Protein AF-A0A7J2V9U7-F1 (afdb_monomer)

Secondary structure (DSSP, 8-state):
-----------PPPHHHHHHHHHHTT---B--SEEEEEETTEEEEEEETTEEEEE-HHHHHHHHH-BSSS-HHHHHHHHHHHHT--HHHH--

pLDDT: mean 88.69, std 16.62, range [40.53, 98.56]

Solvent-accessible surface area (backbone atoms only — not comparable to full-atom values): 5576 Å² total; per-residue (Å²): 140,80,85,80,79,75,80,77,75,79,83,70,71,47,71,66,47,51,52,55,45,69,74,43,32,82,42,46,48,62,57,79,57,45,83,75,51,74,56,97,75,32,36,33,33,31,74,47,99,89,40,72,46,84,27,51,61,68,56,41,53,57,44,73,62,23,72,47,78,50,27,47,50,54,52,41,48,52,51,18,63,76,68,72,42,62,54,68,72,64,67,95

Sequence (92 aa):
MSSSEGHEHKYELSKETQEKYNAIKNLKPVHRGDFIGVEQDKFYVSLSEEEVYELSPLAYYVWAMCDGEHTVEDMANDISQNANIEFNKVVL

Mean predicted aligned error: 6.98 Å

Structure (mmCIF, N/CA/C/O backbone):
data_AF-A0A7J2V9U7-F1
#
_entry.id   AF-A0A7J2V9U7-F1
#
loop_
_atom_site.group_PDB
_atom_site.id
_atom_site.type_symbol
_atom_site.label_atom_id
_atom_site.label_alt_id
_atom_site.label_comp_id
_atom_site.label_asym_id
_atom_site.label_entity_id
_atom_site.label_seq_id
_atom_site.pdbx_PDB_ins_code
_atom_site.Cartn_x
_atom_site.Cartn_y
_atom_site.Cartn_z
_atom_site.occupancy
_atom_site.B_iso_or_equiv
_atom_site.auth_seq_id
_atom_site.auth_comp_id
_atom_site.auth_asym_id
_atom_site.auth_atom_id
_atom_site.pdbx_PDB_model_num
ATOM 1 N N . MET A 1 1 ? -7.927 9.114 -44.255 1.00 43.06 1 MET A N 1
ATOM 2 C CA . MET A 1 1 ? -6.994 8.304 -43.448 1.00 43.06 1 MET A CA 1
ATOM 3 C C . MET A 1 1 ? -6.117 9.285 -42.698 1.00 43.06 1 MET A C 1
ATOM 5 O O . MET A 1 1 ? -5.272 9.903 -43.324 1.00 43.06 1 MET A O 1
ATOM 9 N N . SER A 1 2 ? -6.409 9.536 -41.425 1.00 41.44 2 SER A N 1
ATOM 10 C CA . SER A 1 2 ? -5.552 10.357 -40.569 1.00 41.44 2 SER A CA 1
ATOM 11 C C . SER A 1 2 ? -5.176 9.469 -39.401 1.00 41.44 2 SER A C 1
ATOM 13 O O . SER A 1 2 ? -6.029 9.137 -38.581 1.00 41.44 2 SER A O 1
ATOM 15 N N . SER A 1 3 ? -3.942 8.982 -39.429 1.00 43.19 3 SER A N 1
ATOM 16 C CA . SER A 1 3 ? -3.364 8.159 -38.380 1.00 43.19 3 SER A CA 1
ATOM 17 C C . SER A 1 3 ? -3.317 8.989 -37.101 1.00 43.19 3 S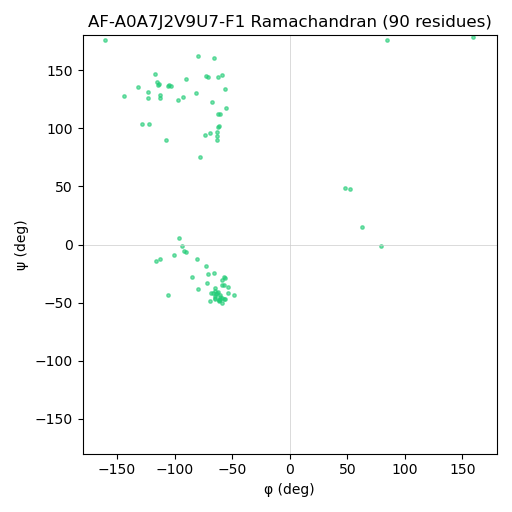ER A C 1
ATOM 19 O O . SER A 1 3 ? -2.609 9.990 -37.039 1.00 43.19 3 SER A O 1
ATOM 21 N N . SER A 1 4 ? -4.108 8.609 -36.100 1.00 44.28 4 SER A N 1
ATOM 22 C CA . SER A 1 4 ? -3.890 9.049 -34.729 1.00 44.28 4 SER A CA 1
ATOM 23 C C . SER A 1 4 ? -2.671 8.292 -34.218 1.00 44.28 4 SER A C 1
ATOM 25 O O . SER A 1 4 ? -2.783 7.139 -33.798 1.00 44.28 4 SER A O 1
ATOM 27 N N . GLU A 1 5 ? -1.496 8.902 -34.333 1.00 42.69 5 GLU A N 1
ATOM 28 C CA . GLU A 1 5 ? -0.307 8.433 -33.631 1.00 42.69 5 GLU A CA 1
ATOM 29 C C . GLU A 1 5 ? -0.605 8.540 -32.134 1.00 42.69 5 GLU A C 1
ATOM 31 O O . GLU A 1 5 ? -0.647 9.624 -31.553 1.00 42.69 5 GLU A O 1
ATOM 36 N N . GLY A 1 6 ? -0.932 7.398 -31.528 1.00 41.44 6 GLY A N 1
ATOM 37 C CA . GLY A 1 6 ? -0.998 7.274 -30.085 1.00 41.44 6 GLY A CA 1
ATOM 38 C C . GLY A 1 6 ? 0.388 7.591 -29.550 1.00 41.44 6 GLY A C 1
ATOM 39 O O . GLY A 1 6 ? 1.336 6.858 -29.816 1.00 41.44 6 GLY A O 1
ATOM 40 N N . HIS A 1 7 ? 0.515 8.710 -28.844 1.00 40.53 7 HIS A N 1
ATOM 41 C CA . HIS A 1 7 ? 1.720 9.026 -28.101 1.00 40.53 7 HIS A CA 1
ATOM 42 C C . HIS A 1 7 ? 1.891 7.965 -27.008 1.00 40.53 7 HIS A C 1
ATOM 44 O O . HIS A 1 7 ? 1.330 8.082 -25.920 1.00 40.53 7 HIS A O 1
ATOM 50 N N . GLU A 1 8 ? 2.653 6.911 -27.302 1.00 44.56 8 GLU A N 1
ATOM 51 C CA . GLU A 1 8 ? 3.242 6.049 -26.285 1.00 44.56 8 GLU A CA 1
ATOM 52 C C . GLU A 1 8 ? 4.201 6.915 -25.464 1.00 44.56 8 GLU A C 1
ATOM 54 O O . GLU A 1 8 ? 5.380 7.071 -25.786 1.00 44.56 8 GLU A O 1
ATOM 59 N N . HIS A 1 9 ? 3.689 7.531 -24.400 1.00 51.06 9 HIS A N 1
ATOM 60 C CA . HIS A 1 9 ? 4.548 8.052 -23.354 1.00 51.06 9 HIS A CA 1
ATOM 61 C C . HIS A 1 9 ? 5.293 6.854 -22.761 1.00 51.06 9 HIS A C 1
ATOM 6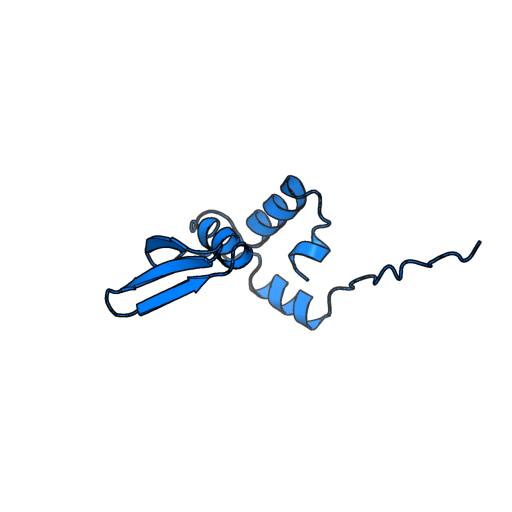3 O O . HIS A 1 9 ? 4.740 6.077 -21.984 1.00 51.06 9 HIS A O 1
ATOM 69 N N . LYS A 1 10 ? 6.558 6.680 -23.154 1.00 54.00 10 LYS A N 1
ATOM 70 C CA . LYS A 1 10 ? 7.501 5.862 -22.396 1.00 54.00 10 LYS A CA 1
ATOM 71 C C . LYS A 1 10 ? 7.668 6.542 -21.044 1.00 54.00 10 LYS A C 1
ATOM 73 O O . LYS A 1 10 ? 8.395 7.523 -20.923 1.00 54.00 10 LYS A O 1
ATOM 78 N N . TYR A 1 11 ? 6.922 6.069 -20.055 1.00 58.16 11 TYR A N 1
ATOM 79 C CA . TYR A 1 11 ? 7.125 6.460 -18.672 1.00 58.16 11 TYR A CA 1
ATOM 80 C C . TYR A 1 11 ? 8.459 5.849 -18.237 1.00 58.16 11 TYR A C 1
ATOM 82 O O . TYR A 1 11 ? 8.553 4.661 -17.941 1.00 58.16 11 TYR A O 1
ATOM 90 N N . GLU A 1 12 ? 9.523 6.639 -18.309 1.00 68.81 12 GLU A N 1
ATOM 91 C CA . GLU A 1 12 ? 10.797 6.280 -17.701 1.00 68.81 12 GLU A CA 1
ATOM 92 C C . GLU A 1 12 ? 10.726 6.625 -16.214 1.00 68.81 12 GLU A C 1
ATOM 94 O O . GLU A 1 12 ? 10.322 7.731 -15.844 1.00 68.81 12 GLU A O 1
ATOM 99 N N . LEU A 1 13 ? 11.105 5.672 -15.358 1.00 71.94 13 LEU A N 1
ATOM 100 C CA . LEU A 1 13 ? 11.243 5.908 -13.924 1.00 71.94 13 LEU A CA 1
ATOM 101 C C . LEU A 1 13 ? 12.205 7.068 -13.713 1.00 71.94 13 LEU A C 1
ATOM 103 O O . LEU A 1 13 ? 13.384 6.988 -14.071 1.00 71.94 13 LEU A O 1
ATOM 107 N N . SER A 1 14 ? 11.705 8.152 -13.119 1.00 86.12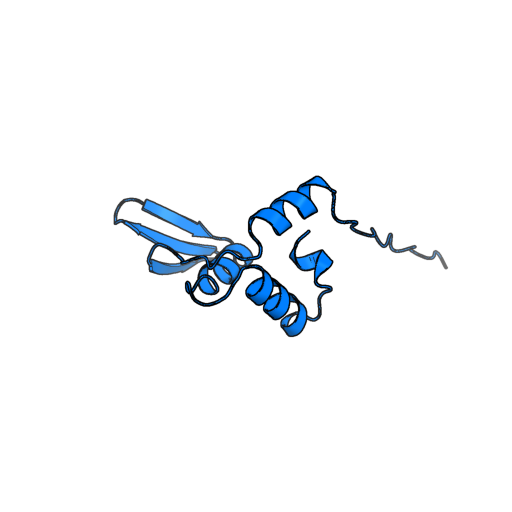 14 SER A N 1
ATOM 108 C CA . SER A 1 14 ? 12.590 9.229 -12.708 1.00 86.12 14 SER A CA 1
ATOM 109 C C . SER A 1 14 ? 13.619 8.662 -11.727 1.00 86.12 14 SER A C 1
ATOM 111 O O . SER A 1 14 ? 13.315 7.767 -10.930 1.00 86.12 14 SER A O 1
ATOM 113 N N . LYS A 1 15 ? 14.847 9.187 -11.760 1.00 88.50 15 LYS A N 1
ATOM 114 C CA . LYS A 1 15 ? 15.887 8.787 -10.804 1.00 88.50 15 LYS A CA 1
ATOM 115 C C . LYS A 1 15 ? 15.396 8.930 -9.355 1.00 88.50 15 LYS A C 1
ATOM 117 O O . LYS A 1 15 ? 15.684 8.071 -8.532 1.00 88.50 15 LYS A O 1
ATOM 122 N N . GLU A 1 16 ? 14.598 9.961 -9.080 1.00 90.12 16 GLU A N 1
ATOM 123 C CA . GLU A 1 16 ? 13.975 10.194 -7.776 1.00 90.12 16 GLU A CA 1
ATOM 124 C C . GLU A 1 16 ? 12.972 9.089 -7.400 1.00 90.12 16 GLU A C 1
ATOM 126 O O . GLU A 1 16 ? 13.028 8.565 -6.288 1.00 90.12 16 GLU A O 1
ATOM 131 N N . THR A 1 17 ? 12.078 8.697 -8.313 1.00 89.75 17 THR A N 1
ATOM 132 C CA . THR A 1 17 ? 11.125 7.595 -8.088 1.00 89.75 17 THR A CA 1
ATOM 133 C C . THR A 1 17 ? 11.870 6.290 -7.824 1.00 89.75 17 THR A C 1
ATOM 135 O O . THR A 1 17 ? 11.567 5.581 -6.865 1.00 89.75 17 THR A O 1
ATOM 138 N N . GLN A 1 18 ? 12.902 6.003 -8.620 1.00 90.94 18 GLN A N 1
ATOM 139 C CA . GLN A 1 18 ? 13.725 4.808 -8.459 1.00 90.94 18 GLN A CA 1
ATOM 140 C C . GLN A 1 18 ? 14.448 4.783 -7.104 1.00 90.94 18 GLN A C 1
ATOM 142 O O . GLN A 1 18 ? 14.529 3.732 -6.468 1.00 90.94 18 GLN A O 1
ATOM 147 N N . GLU A 1 19 ? 14.969 5.925 -6.648 1.00 94.12 19 GLU A N 1
ATOM 148 C CA . GLU A 1 19 ? 15.597 6.066 -5.332 1.00 94.12 19 GLU A CA 1
ATOM 149 C C . GLU A 1 19 ? 14.586 5.859 -4.196 1.00 94.12 19 GLU A C 1
ATOM 151 O O . GLU A 1 19 ? 14.874 5.104 -3.265 1.00 94.12 19 GLU A O 1
ATOM 156 N N . LYS A 1 20 ? 13.383 6.443 -4.297 1.00 93.19 20 LYS A N 1
ATOM 157 C CA . LYS A 1 20 ? 12.298 6.240 -3.321 1.00 93.19 20 LYS A CA 1
ATOM 158 C C . LYS A 1 20 ? 11.868 4.779 -3.247 1.00 93.19 20 LYS A C 1
ATOM 160 O O . LYS A 1 20 ? 11.796 4.232 -2.150 1.00 93.19 20 LYS A O 1
ATOM 165 N N . TYR A 1 21 ? 11.641 4.137 -4.393 1.00 94.81 21 TYR A N 1
ATOM 166 C CA . TYR A 1 21 ? 11.304 2.717 -4.453 1.00 94.81 21 TYR A CA 1
ATOM 167 C C . TYR A 1 21 ? 12.412 1.862 -3.826 1.00 94.81 21 TYR A C 1
ATOM 169 O O . TYR A 1 21 ? 12.147 1.074 -2.921 1.00 94.81 21 TYR A O 1
ATOM 177 N N . ASN A 1 22 ? 13.673 2.069 -4.221 1.00 96.00 22 ASN A N 1
ATOM 178 C CA . ASN A 1 22 ? 14.806 1.320 -3.672 1.00 96.00 22 ASN A CA 1
ATOM 179 C C . ASN A 1 22 ? 14.954 1.479 -2.152 1.00 96.00 22 ASN A C 1
ATOM 181 O O . ASN A 1 22 ? 15.406 0.544 -1.491 1.00 96.00 22 ASN A O 1
ATOM 185 N N . ALA A 1 23 ? 14.562 2.628 -1.595 1.00 97.38 23 ALA A N 1
ATOM 186 C CA . ALA A 1 23 ? 14.581 2.866 -0.156 1.00 97.38 23 ALA A CA 1
ATOM 187 C C . ALA A 1 23 ? 13.515 2.065 0.615 1.00 97.38 23 ALA A C 1
ATOM 189 O O . ALA A 1 23 ? 13.714 1.796 1.799 1.00 97.38 23 ALA A O 1
ATOM 190 N N . ILE A 1 24 ? 12.407 1.673 -0.029 1.00 96.88 24 ILE A N 1
ATOM 191 C CA . ILE A 1 24 ? 11.268 1.018 0.639 1.00 96.88 24 ILE A CA 1
ATOM 192 C C . ILE A 1 24 ? 11.002 -0.417 0.185 1.00 96.88 24 ILE A C 1
ATOM 194 O O . ILE A 1 24 ? 10.261 -1.126 0.855 1.00 96.88 24 ILE A O 1
ATOM 198 N N . LYS A 1 25 ? 11.587 -0.867 -0.929 1.00 97.62 25 LYS A N 1
ATOM 199 C CA . LYS A 1 25 ? 11.197 -2.117 -1.600 1.00 97.62 25 LYS A CA 1
ATOM 200 C C . LYS A 1 25 ? 11.270 -3.379 -0.733 1.00 97.62 25 LYS A C 1
ATOM 202 O O . LYS A 1 25 ? 10.498 -4.304 -0.936 1.00 97.62 25 LYS A O 1
ATOM 207 N N . ASN A 1 26 ? 12.161 -3.389 0.260 1.00 98.44 26 ASN A N 1
ATOM 208 C CA . ASN A 1 26 ? 12.349 -4.508 1.188 1.00 98.44 26 ASN A CA 1
ATOM 209 C C . ASN A 1 26 ? 11.521 -4.376 2.482 1.00 98.44 26 ASN A C 1
ATOM 211 O O . ASN A 1 26 ? 11.624 -5.229 3.363 1.00 98.44 26 ASN A O 1
ATOM 215 N N . LEU A 1 27 ? 10.763 -3.287 2.652 1.00 98.38 27 LEU A N 1
ATOM 216 C CA . LEU A 1 27 ? 9.896 -3.099 3.813 1.00 98.38 27 LEU A CA 1
ATOM 217 C C . LEU A 1 27 ? 8.684 -4.016 3.708 1.00 98.38 27 LEU A C 1
ATOM 219 O O . LEU A 1 27 ? 8.158 -4.210 2.617 1.00 98.38 27 LEU A O 1
ATOM 223 N N . LYS A 1 28 ? 8.231 -4.517 4.858 1.00 98.44 28 LYS A N 1
ATOM 224 C CA . LYS A 1 28 ? 7.004 -5.304 5.006 1.00 98.44 28 LYS A CA 1
ATOM 225 C C . LYS A 1 28 ? 5.948 -4.449 5.707 1.00 98.44 28 LYS A C 1
ATOM 227 O O . LYS A 1 28 ? 5.972 -4.360 6.939 1.00 98.44 28 LYS A O 1
ATOM 232 N N . PRO A 1 29 ? 5.123 -3.700 4.960 1.00 97.88 29 PRO A N 1
ATOM 233 C CA . PRO A 1 29 ? 4.172 -2.782 5.563 1.00 97.88 29 PRO A CA 1
ATOM 234 C C . PRO A 1 29 ? 3.040 -3.553 6.242 1.00 97.88 29 PRO A C 1
ATOM 236 O O . PRO A 1 29 ? 2.586 -4.571 5.735 1.00 97.88 29 PRO A O 1
ATOM 239 N N . VAL A 1 30 ? 2.568 -3.029 7.373 1.00 98.00 30 VAL A N 1
ATOM 240 C CA . VAL A 1 30 ? 1.384 -3.526 8.085 1.00 98.00 30 VAL A CA 1
ATOM 241 C C . VAL A 1 30 ? 0.310 -2.454 7.994 1.00 98.00 30 VAL A C 1
ATOM 243 O O . VAL A 1 30 ? 0.559 -1.297 8.358 1.00 98.00 30 VAL A O 1
ATOM 246 N N . HIS A 1 31 ? -0.871 -2.824 7.516 1.00 96.44 31 HIS A N 1
ATOM 247 C CA . HIS A 1 31 ? -2.016 -1.938 7.476 1.00 96.44 31 HIS A CA 1
ATOM 248 C C . HIS A 1 31 ? -2.412 -1.535 8.895 1.00 96.44 31 HIS A C 1
ATOM 250 O O . HIS A 1 31 ? -2.307 -2.301 9.853 1.00 96.44 31 HIS A O 1
ATOM 256 N N . ARG A 1 32 ? -2.857 -0.292 9.043 1.00 96.12 32 ARG A N 1
ATOM 257 C CA . ARG A 1 32 ? -3.382 0.214 10.310 1.00 96.12 32 ARG A CA 1
ATOM 258 C C . ARG A 1 32 ? -4.838 0.590 10.148 1.00 96.12 32 ARG A C 1
ATOM 260 O O . ARG A 1 32 ? -5.225 1.092 9.092 1.00 96.12 32 ARG A O 1
ATOM 267 N N . GLY A 1 33 ? -5.579 0.388 11.230 1.00 96.38 33 GLY A N 1
ATOM 268 C CA . GLY A 1 33 ? -7.010 0.619 11.294 1.00 96.38 33 GLY A CA 1
ATOM 269 C C . GLY A 1 33 ? -7.831 -0.558 10.800 1.00 96.38 33 GLY A C 1
ATOM 270 O O . GLY A 1 33 ? -7.294 -1.553 10.311 1.00 96.38 33 GLY A O 1
ATOM 271 N N . ASP A 1 34 ? -9.140 -0.396 10.922 1.00 97.44 34 ASP A N 1
ATOM 272 C CA . ASP A 1 34 ? -10.142 -1.388 10.569 1.00 97.44 34 ASP A CA 1
ATOM 273 C C . ASP A 1 34 ? -10.978 -0.896 9.391 1.00 97.44 34 ASP A C 1
ATOM 275 O O . ASP A 1 34 ? -11.373 0.270 9.330 1.00 97.44 34 ASP A O 1
ATOM 279 N N . PHE A 1 35 ? -11.271 -1.788 8.446 1.00 97.38 35 PHE A N 1
ATOM 280 C CA . PHE A 1 35 ? -12.227 -1.502 7.382 1.00 97.38 35 PHE A CA 1
ATOM 281 C C . PHE A 1 35 ? -13.634 -1.384 7.976 1.00 97.38 35 PHE A C 1
ATOM 283 O O . PHE A 1 35 ? -14.132 -2.332 8.583 1.00 97.38 35 PHE A O 1
ATOM 290 N N . ILE A 1 36 ? -14.282 -0.237 7.770 1.00 97.44 36 ILE A N 1
ATOM 291 C CA . ILE A 1 36 ? -15.604 0.046 8.349 1.00 97.44 36 ILE A CA 1
ATOM 292 C C . ILE A 1 36 ? -16.725 0.146 7.309 1.00 97.44 36 ILE A C 1
ATOM 294 O O . ILE A 1 36 ? -17.896 0.127 7.683 1.00 97.44 36 ILE A O 1
ATOM 298 N N . GLY A 1 37 ? -16.407 0.222 6.012 1.00 97.50 37 GLY A N 1
ATOM 299 C CA . GLY A 1 37 ? -17.429 0.199 4.966 1.00 97.50 37 GLY A CA 1
ATOM 300 C C . GLY A 1 37 ? -17.005 0.778 3.621 1.00 97.50 37 GLY A C 1
ATOM 301 O O . GLY A 1 37 ? -15.889 1.269 3.444 1.00 97.50 37 GLY A O 1
ATOM 302 N N . VAL A 1 38 ? -17.938 0.715 2.670 1.00 97.25 38 VAL A N 1
ATOM 303 C CA . VAL A 1 38 ? -17.798 1.237 1.307 1.00 97.25 38 VAL A CA 1
ATOM 304 C C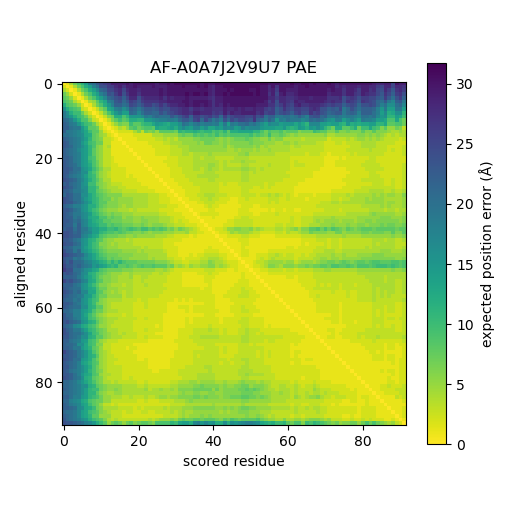 . VAL A 1 38 ? -19.029 2.066 0.935 1.00 97.25 38 VAL A C 1
ATOM 306 O O . VAL A 1 38 ? -20.159 1.644 1.178 1.00 97.25 38 VAL A O 1
ATOM 309 N N . GLU A 1 39 ? -18.817 3.230 0.324 1.00 96.88 39 GLU A N 1
ATOM 310 C CA . GLU A 1 39 ? -19.881 4.084 -0.216 1.00 96.88 39 GLU A CA 1
ATOM 311 C C . GLU A 1 39 ? -19.401 4.747 -1.511 1.00 96.88 39 GLU A C 1
ATOM 313 O O . GLU A 1 39 ? -18.340 5.358 -1.530 1.00 96.88 39 GLU A O 1
ATOM 318 N N . GLN A 1 40 ? -20.168 4.635 -2.603 1.00 92.88 40 GLN A N 1
ATOM 319 C CA . GLN A 1 40 ? -19.857 5.282 -3.894 1.00 92.88 40 GLN A CA 1
ATOM 320 C C . GLN A 1 40 ? -18.393 5.083 -4.351 1.00 92.88 40 GLN A C 1
ATOM 322 O O . GLN A 1 40 ? -17.704 6.042 -4.694 1.00 92.88 40 GLN A O 1
ATOM 327 N N . ASP A 1 41 ? -17.914 3.835 -4.314 1.00 92.94 41 ASP A N 1
ATOM 328 C CA . ASP A 1 41 ? -16.539 3.427 -4.659 1.00 92.94 41 ASP A CA 1
ATOM 329 C C . ASP A 1 41 ? -15.427 4.016 -3.771 1.00 92.94 41 ASP A C 1
ATOM 331 O O . ASP A 1 41 ? -14.242 3.932 -4.098 1.00 92.94 41 ASP A O 1
ATOM 335 N N . LYS A 1 42 ? -15.787 4.576 -2.616 1.00 96.56 42 LYS A N 1
ATOM 336 C CA . LYS A 1 42 ? -14.853 5.017 -1.579 1.00 96.56 42 LYS A CA 1
ATOM 337 C C . LYS A 1 42 ? -14.843 4.017 -0.437 1.00 96.56 42 LYS A C 1
ATOM 339 O O . LYS A 1 42 ? -15.895 3.558 0.005 1.00 96.56 42 LYS A O 1
ATOM 344 N N . PHE A 1 43 ? -13.650 3.697 0.042 1.00 98.19 43 PHE A N 1
ATOM 345 C CA . PHE A 1 43 ? -13.433 2.752 1.131 1.00 98.19 43 PHE A CA 1
ATOM 346 C C . PHE A 1 43 ? -13.080 3.515 2.400 1.00 98.19 43 PHE A C 1
ATOM 348 O O . PHE A 1 43 ? -12.272 4.438 2.357 1.00 98.19 43 PHE A O 1
ATOM 355 N N . TYR A 1 44 ? -13.654 3.115 3.528 1.00 98.06 44 TYR A N 1
ATOM 356 C CA . TYR A 1 44 ? -13.443 3.790 4.803 1.00 98.06 44 TYR A CA 1
ATOM 357 C C . TYR A 1 44 ? -12.671 2.894 5.766 1.00 98.06 44 TYR A C 1
ATOM 359 O O . TYR A 1 44 ? -13.049 1.742 6.000 1.00 98.06 44 TYR A O 1
ATOM 367 N N . VAL A 1 45 ? -11.593 3.442 6.328 1.00 98.00 45 VAL A N 1
ATOM 368 C CA . VAL A 1 45 ? -10.740 2.785 7.326 1.00 98.00 45 VAL A CA 1
ATOM 369 C C . VAL A 1 45 ? -10.674 3.654 8.578 1.00 98.00 45 VAL A C 1
ATOM 371 O O . VAL A 1 45 ? -10.330 4.831 8.498 1.00 98.00 45 VAL A O 1
ATOM 374 N N . SER A 1 46 ? -10.994 3.084 9.737 1.00 97.88 46 SER A N 1
ATOM 375 C CA . SER A 1 46 ? -10.932 3.764 11.035 1.00 97.88 46 SER A CA 1
ATOM 376 C C . SER A 1 46 ? -9.626 3.427 11.751 1.00 97.88 46 SER A C 1
ATOM 378 O O . SER A 1 46 ? -9.334 2.255 11.962 1.00 97.88 46 SER A O 1
ATOM 380 N N . LEU A 1 47 ? -8.838 4.437 12.137 1.00 96.38 47 LEU A N 1
ATOM 381 C CA . LEU A 1 47 ? -7.721 4.261 13.080 1.00 96.38 47 LEU A CA 1
ATOM 382 C C . LEU A 1 47 ? -8.195 4.330 14.537 1.00 96.38 47 LEU A C 1
ATOM 384 O O . LEU A 1 47 ? -7.563 3.753 15.423 1.00 96.38 47 LEU A O 1
ATOM 388 N N . SER A 1 48 ? -9.281 5.063 14.781 1.00 96.06 48 SER A N 1
ATOM 389 C CA . SER A 1 48 ? -9.956 5.189 16.072 1.00 96.06 48 SER A CA 1
ATOM 390 C C . SER A 1 48 ? -11.391 5.691 15.872 1.00 96.06 48 SER A C 1
ATOM 392 O O . SER A 1 48 ? -11.780 6.041 14.754 1.00 96.06 48 SER A O 1
ATOM 394 N N . GLU A 1 49 ? -12.174 5.781 16.951 1.00 91.75 49 GLU A N 1
ATOM 395 C CA . GLU A 1 49 ? -13.550 6.308 16.913 1.00 91.75 49 GLU A CA 1
ATOM 396 C C . GLU A 1 49 ? -13.643 7.732 16.336 1.00 91.75 49 GLU A C 1
ATOM 398 O O . GLU A 1 49 ? -14.657 8.090 15.739 1.00 91.75 49 GLU A O 1
ATOM 403 N N . GLU A 1 50 ? -12.586 8.535 16.479 1.00 94.75 50 GLU A N 1
ATOM 404 C CA . GLU A 1 50 ? -12.548 9.932 16.028 1.00 94.75 50 GLU A CA 1
ATOM 405 C C . GLU A 1 50 ? -11.802 10.116 14.698 1.00 94.75 50 GLU A C 1
ATOM 407 O O . GLU A 1 50 ? -11.827 11.201 14.117 1.00 94.75 50 GLU A O 1
ATOM 412 N N . GLU A 1 51 ? -11.137 9.072 14.199 1.00 97.44 51 GLU A N 1
ATOM 413 C CA . GLU A 1 51 ? -10.226 9.173 13.064 1.00 97.44 51 GLU A CA 1
ATOM 414 C C . GLU A 1 51 ? -10.557 8.133 11.991 1.00 97.44 51 GLU A C 1
ATOM 416 O O . GLU A 1 51 ? -10.237 6.945 12.110 1.00 97.44 51 GLU A O 1
ATOM 421 N N . VAL A 1 52 ? -11.194 8.610 10.921 1.00 97.19 52 VAL A N 1
ATOM 422 C CA . VAL A 1 52 ? -11.608 7.814 9.763 1.00 97.19 52 VAL A CA 1
ATOM 423 C C . VAL A 1 52 ? -10.998 8.397 8.495 1.00 97.19 52 VAL A C 1
ATOM 425 O O . VAL A 1 52 ? -11.107 9.592 8.225 1.00 97.19 52 VAL A O 1
ATOM 428 N N . TYR A 1 53 ? -10.391 7.526 7.699 1.00 97.44 53 TYR A N 1
ATOM 429 C CA . TYR A 1 53 ? -9.789 7.844 6.415 1.00 97.44 53 TYR A CA 1
ATOM 430 C C . TYR A 1 53 ? -10.653 7.327 5.275 1.00 97.44 53 TYR A C 1
ATOM 432 O O . TYR A 1 53 ? -11.118 6.187 5.297 1.00 97.44 53 TYR A O 1
ATOM 440 N N . GLU A 1 54 ? -10.815 8.163 4.256 1.00 97.56 54 GLU A N 1
ATOM 441 C CA . GLU A 1 54 ? -11.373 7.772 2.969 1.00 97.56 54 GLU A CA 1
ATOM 442 C C . G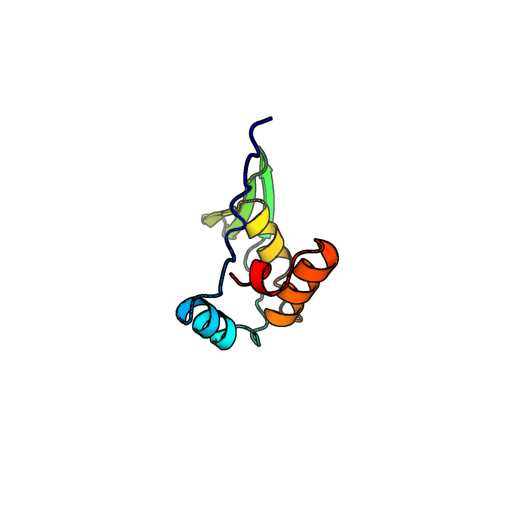LU A 1 54 ? -10.230 7.370 2.030 1.00 97.56 54 GLU A C 1
ATOM 444 O O . GLU A 1 54 ? -9.284 8.133 1.818 1.00 97.56 54 GLU A O 1
ATOM 449 N N . LEU A 1 55 ? -10.321 6.176 1.454 1.00 97.81 55 LEU A N 1
ATOM 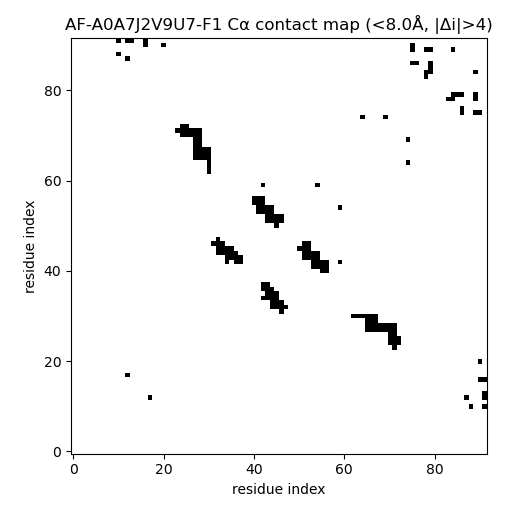450 C CA . LEU A 1 55 ? -9.374 5.636 0.493 1.00 97.81 55 LEU A CA 1
ATOM 451 C C . LEU A 1 55 ? -10.052 5.479 -0.868 1.00 97.81 55 LEU A C 1
ATOM 453 O O . LEU A 1 55 ? -11.176 4.983 -0.981 1.00 97.81 55 LEU A O 1
ATOM 457 N N . SER A 1 56 ? -9.326 5.855 -1.921 1.00 96.94 56 SER A N 1
ATOM 458 C CA . SER A 1 56 ? -9.685 5.459 -3.282 1.00 96.94 56 SER A CA 1
ATOM 459 C C . SER A 1 56 ? -9.549 3.935 -3.446 1.00 96.94 56 SER A C 1
ATOM 461 O O . SER A 1 56 ? -8.808 3.310 -2.681 1.00 96.94 56 SER A O 1
ATOM 463 N N . PRO A 1 57 ? -10.181 3.317 -4.462 1.00 95.19 57 PRO A N 1
ATOM 464 C CA . PRO A 1 57 ? -10.081 1.873 -4.683 1.00 95.19 57 PRO A CA 1
ATOM 465 C C . PRO A 1 57 ? -8.639 1.359 -4.764 1.00 95.19 57 PRO A C 1
ATOM 467 O O . PRO A 1 57 ? -8.309 0.336 -4.169 1.00 95.19 57 PRO A O 1
ATOM 470 N N . LEU A 1 58 ? -7.756 2.095 -5.451 1.00 91.62 58 LEU A N 1
ATOM 471 C CA . LEU A 1 58 ? -6.348 1.716 -5.571 1.00 91.62 58 LEU A CA 1
ATOM 472 C C . LEU A 1 58 ? -5.608 1.837 -4.232 1.00 91.62 58 LEU A C 1
ATOM 474 O O . LEU A 1 58 ? -4.835 0.950 -3.879 1.00 91.62 58 LEU A O 1
ATOM 478 N N . ALA A 1 59 ? -5.863 2.903 -3.468 1.00 95.19 59 ALA A N 1
ATOM 479 C CA . ALA A 1 59 ? -5.259 3.075 -2.150 1.00 95.19 59 ALA A CA 1
ATOM 480 C C . ALA A 1 59 ? -5.730 1.991 -1.167 1.00 95.19 59 ALA A C 1
ATOM 482 O O . ALA A 1 59 ? -4.917 1.456 -0.419 1.00 95.19 59 ALA A O 1
ATOM 483 N N . TYR A 1 60 ? -7.015 1.623 -1.208 1.00 96.75 60 TYR A N 1
ATOM 484 C CA . TYR A 1 60 ? -7.554 0.524 -0.409 1.00 96.75 60 TYR A CA 1
ATOM 485 C C . TYR A 1 60 ? -6.947 -0.822 -0.801 1.00 96.75 60 TYR A C 1
ATOM 487 O O . TYR A 1 60 ? -6.590 -1.601 0.076 1.00 96.75 60 TYR A O 1
ATOM 495 N N . TYR A 1 61 ? -6.785 -1.089 -2.098 1.00 94.62 61 TYR A N 1
ATOM 496 C CA . TYR A 1 61 ? -6.170 -2.328 -2.566 1.00 94.62 61 TYR A CA 1
ATOM 497 C C . TYR A 1 61 ? -4.734 -2.478 -2.051 1.00 94.62 61 TYR A C 1
ATOM 499 O O . TYR A 1 61 ? -4.398 -3.506 -1.471 1.00 94.62 61 TYR A O 1
ATOM 507 N N . VAL A 1 62 ? -3.916 -1.424 -2.160 1.00 95.00 62 VAL A N 1
ATOM 508 C CA . VAL A 1 62 ? -2.555 -1.422 -1.599 1.00 95.00 62 VAL A CA 1
ATOM 509 C C . VAL A 1 62 ? -2.581 -1.555 -0.072 1.00 95.00 62 VAL A C 1
ATOM 511 O O . VAL A 1 62 ? -1.797 -2.324 0.478 1.00 95.00 62 VAL A O 1
ATOM 514 N N . TRP A 1 63 ? -3.494 -0.863 0.622 1.00 97.19 63 TRP A N 1
ATOM 515 C CA . TRP A 1 63 ? -3.665 -0.984 2.076 1.00 97.19 63 TRP A CA 1
ATOM 516 C C . TRP A 1 63 ? -4.001 -2.424 2.488 1.00 97.19 63 TRP A C 1
ATOM 518 O O . TRP A 1 63 ? -3.353 -2.961 3.377 1.00 97.19 63 TRP A O 1
ATOM 528 N N . ALA A 1 64 ? -4.931 -3.085 1.797 1.00 95.88 64 ALA A N 1
ATOM 529 C CA . ALA A 1 64 ? -5.339 -4.459 2.085 1.00 95.88 64 ALA A CA 1
ATOM 530 C C . ALA A 1 64 ? -4.220 -5.492 1.847 1.00 95.88 64 ALA A C 1
ATOM 532 O O . ALA A 1 64 ? -4.239 -6.557 2.454 1.00 95.88 64 ALA A O 1
ATOM 533 N N . MET A 1 65 ? -3.242 -5.181 0.990 1.00 96.62 65 MET A N 1
ATOM 534 C CA . MET A 1 65 ? -2.054 -6.014 0.767 1.00 96.62 65 MET A CA 1
ATOM 535 C C . MET A 1 65 ? -0.964 -5.833 1.838 1.00 96.62 65 MET A C 1
ATOM 537 O O . MET A 1 65 ? -0.022 -6.618 1.880 1.00 96.62 65 MET A O 1
ATOM 541 N N . CYS A 1 66 ? -1.047 -4.806 2.691 1.00 97.38 66 CYS A N 1
ATOM 542 C CA . CYS A 1 66 ? -0.044 -4.544 3.726 1.00 97.38 66 CYS A CA 1
ATOM 543 C C . CYS A 1 66 ? -0.228 -5.487 4.929 1.00 97.38 66 CYS A C 1
ATOM 545 O O . CYS A 1 66 ? -0.720 -5.073 5.975 1.00 97.38 66 CYS A O 1
ATOM 547 N N . ASP A 1 67 ? 0.157 -6.751 4.808 1.00 97.12 67 ASP A N 1
ATOM 548 C CA . ASP A 1 67 ? -0.057 -7.783 5.835 1.00 97.12 67 ASP A CA 1
ATOM 549 C C . ASP A 1 67 ? 1.101 -7.960 6.839 1.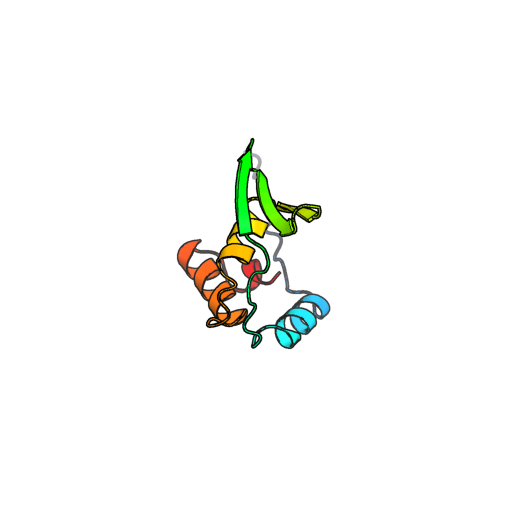00 97.12 67 ASP A C 1
ATOM 551 O O . ASP A 1 67 ? 0.982 -8.700 7.814 1.00 97.12 67 ASP A O 1
ATOM 555 N N . GLY A 1 68 ? 2.225 -7.267 6.638 1.00 97.81 68 GLY A N 1
ATOM 556 C CA . GLY A 1 68 ? 3.442 -7.423 7.440 1.00 97.81 68 GLY A CA 1
ATOM 557 C C . GLY A 1 68 ? 4.309 -8.628 7.082 1.00 97.81 68 GLY A C 1
ATOM 558 O O . GLY A 1 68 ? 5.380 -8.800 7.670 1.00 97.81 68 GLY A O 1
ATOM 559 N N . GLU A 1 69 ? 3.894 -9.441 6.115 1.00 98.06 69 GLU A N 1
ATOM 560 C CA . GLU A 1 69 ? 4.596 -10.641 5.672 1.00 98.06 69 GLU A CA 1
ATOM 561 C C . GLU A 1 69 ? 5.285 -10.419 4.324 1.00 98.06 69 GLU A C 1
ATOM 563 O O . GLU A 1 69 ? 6.465 -10.777 4.181 1.00 98.06 69 GLU A O 1
ATOM 568 N N . HIS A 1 70 ? 4.596 -9.772 3.383 1.00 98.12 70 HIS A N 1
ATOM 569 C CA . HIS A 1 70 ? 5.083 -9.497 2.032 1.00 98.12 70 HIS A CA 1
ATOM 570 C C . HIS A 1 70 ? 5.814 -8.155 1.951 1.00 98.12 70 HIS A C 1
ATOM 572 O O . HIS A 1 70 ? 5.464 -7.181 2.622 1.00 98.12 70 HIS A O 1
ATOM 578 N N . THR A 1 71 ? 6.880 -8.103 1.150 1.00 98.56 71 THR A N 1
ATOM 579 C CA . THR A 1 71 ? 7.614 -6.857 0.910 1.00 98.56 71 THR A CA 1
ATOM 580 C C . THR A 1 71 ? 6.905 -5.977 -0.116 1.00 98.56 71 THR A C 1
ATOM 582 O O . THR A 1 71 ? 6.098 -6.454 -0.909 1.00 98.56 71 THR A O 1
ATOM 585 N N . VAL A 1 72 ? 7.249 -4.689 -0.167 1.00 97.50 72 VAL A N 1
ATOM 586 C CA . VAL A 1 72 ? 6.768 -3.790 -1.231 1.00 97.50 72 VAL A CA 1
ATOM 587 C C . VAL A 1 72 ? 7.137 -4.316 -2.631 1.00 97.50 72 VAL A C 1
ATOM 589 O O . VAL A 1 72 ? 6.351 -4.158 -3.561 1.00 97.50 72 VAL A O 1
ATOM 592 N N . GLU A 1 73 ? 8.299 -4.958 -2.797 1.00 97.81 73 GLU A N 1
ATOM 593 C CA . GLU A 1 73 ? 8.692 -5.607 -4.059 1.00 97.81 73 GLU A CA 1
ATOM 594 C C . GLU A 1 73 ? 7.795 -6.809 -4.389 1.00 97.81 73 GLU A C 1
ATOM 596 O O . GLU A 1 73 ? 7.372 -6.945 -5.537 1.00 97.81 73 GLU A O 1
ATOM 601 N N . ASP A 1 74 ? 7.453 -7.642 -3.401 1.00 98.06 74 ASP A N 1
ATOM 602 C CA . ASP A 1 74 ? 6.510 -8.757 -3.582 1.00 98.06 74 ASP A CA 1
ATOM 603 C C . ASP A 1 74 ? 5.135 -8.228 -4.008 1.00 98.06 74 ASP A C 1
ATOM 605 O O . ASP A 1 74 ? 4.598 -8.641 -5.034 1.00 98.06 74 ASP A O 1
ATOM 609 N N . MET A 1 75 ? 4.621 -7.218 -3.296 1.00 97.00 75 MET A N 1
ATOM 610 C CA . MET A 1 75 ? 3.349 -6.566 -3.616 1.00 97.00 75 MET A CA 1
ATOM 611 C C . MET A 1 75 ? 3.347 -5.994 -5.041 1.00 97.00 75 MET A C 1
ATOM 613 O O . MET A 1 75 ? 2.400 -6.204 -5.796 1.00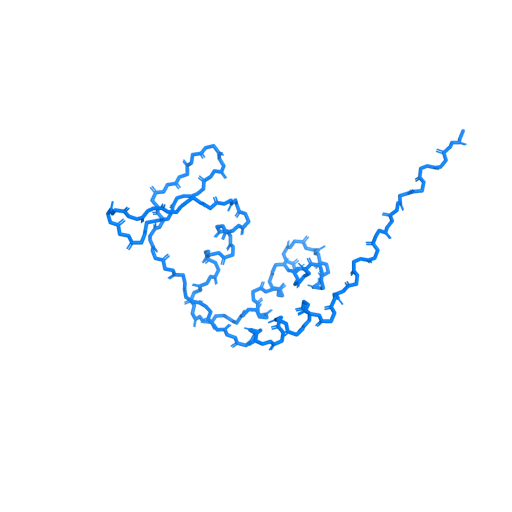 97.00 75 MET A O 1
ATOM 617 N N . ALA A 1 76 ? 4.406 -5.286 -5.444 1.00 95.75 76 ALA A N 1
ATOM 618 C CA . ALA A 1 76 ? 4.507 -4.716 -6.786 1.00 95.75 76 ALA A CA 1
ATOM 619 C C . ALA A 1 76 ? 4.576 -5.798 -7.879 1.00 95.75 76 ALA A C 1
ATOM 621 O O . ALA A 1 76 ? 3.977 -5.635 -8.948 1.00 95.75 76 ALA A O 1
ATOM 622 N N . ASN A 1 77 ? 5.264 -6.913 -7.615 1.00 96.88 77 ASN A N 1
ATOM 623 C CA . ASN A 1 77 ? 5.289 -8.063 -8.517 1.00 96.88 77 ASN A CA 1
ATOM 624 C C . ASN A 1 77 ? 3.902 -8.696 -8.649 1.00 96.88 77 ASN A C 1
ATOM 626 O O . ASN A 1 77 ? 3.456 -8.927 -9.772 1.00 96.88 77 ASN A O 1
ATOM 630 N N . ASP A 1 78 ? 3.190 -8.905 -7.544 1.00 95.69 78 ASP A N 1
ATOM 631 C CA . ASP A 1 78 ? 1.843 -9.478 -7.560 1.00 95.69 78 ASP A CA 1
ATOM 632 C C . ASP A 1 78 ? 0.870 -8.613 -8.368 1.00 95.69 78 ASP A C 1
ATOM 634 O O . ASP A 1 78 ? 0.116 -9.128 -9.196 1.00 95.69 78 ASP A O 1
ATOM 638 N N . ILE A 1 79 ? 0.922 -7.288 -8.198 1.00 94.38 79 ILE A N 1
ATOM 639 C CA . ILE A 1 79 ? 0.125 -6.345 -8.996 1.00 94.38 79 ILE A CA 1
ATOM 640 C C . ILE A 1 79 ? 0.498 -6.451 -10.478 1.00 94.38 79 ILE A C 1
ATOM 642 O O . ILE A 1 79 ? -0.383 -6.557 -11.332 1.00 94.38 79 ILE A O 1
ATOM 646 N N . SER A 1 80 ? 1.797 -6.450 -10.787 1.00 95.56 80 SER A N 1
ATOM 647 C CA . SER A 1 80 ? 2.310 -6.557 -12.156 1.00 95.56 80 SER A CA 1
ATOM 648 C C . SER A 1 80 ? 1.804 -7.820 -12.858 1.00 95.56 80 SER A C 1
ATOM 650 O O . SER A 1 80 ? 1.299 -7.736 -13.980 1.00 95.56 80 SER A O 1
ATOM 652 N N . GLN A 1 81 ? 1.875 -8.975 -12.189 1.00 95.50 81 GLN A N 1
ATOM 653 C CA . GLN A 1 81 ? 1.432 -10.252 -12.747 1.00 95.50 81 GLN A CA 1
ATOM 654 C C . GLN A 1 81 ? -0.092 -10.317 -12.893 1.00 95.50 81 GLN A C 1
ATOM 656 O O . GLN A 1 81 ? -0.593 -10.649 -13.967 1.00 95.50 81 GLN A O 1
ATOM 661 N N . ASN A 1 82 ? -0.840 -9.963 -11.845 1.00 92.44 82 ASN A N 1
ATOM 662 C CA . ASN A 1 82 ? -2.296 -10.120 -11.835 1.00 92.44 82 ASN A CA 1
ATOM 663 C C . ASN A 1 82 ? -3.008 -9.122 -12.757 1.00 92.44 82 ASN A C 1
ATOM 665 O O . ASN A 1 82 ? -4.029 -9.458 -13.356 1.00 92.44 82 ASN A O 1
ATOM 669 N N . ALA A 1 83 ? -2.470 -7.908 -12.898 1.00 89.94 83 ALA A N 1
ATOM 670 C CA . ALA A 1 83 ? -3.016 -6.892 -13.794 1.00 89.94 83 ALA A CA 1
ATOM 671 C C . ALA A 1 83 ? -2.427 -6.955 -15.216 1.00 89.94 83 ALA A C 1
ATOM 673 O O . ALA A 1 83 ? -2.897 -6.231 -16.094 1.00 89.94 83 ALA A O 1
ATOM 674 N N . ASN A 1 84 ? -1.416 -7.802 -15.455 1.00 93.31 84 ASN A N 1
ATOM 675 C CA . ASN A 1 84 ? -0.650 -7.860 -16.703 1.00 93.31 84 ASN A CA 1
ATOM 676 C C . ASN A 1 84 ? -0.088 -6.482 -17.112 1.00 93.31 84 ASN A C 1
ATOM 678 O O . ASN A 1 84 ? -0.226 -6.027 -18.251 1.00 93.31 84 ASN A O 1
ATOM 682 N N . ILE A 1 85 ? 0.525 -5.797 -16.147 1.00 91.31 85 ILE A N 1
ATOM 683 C CA . ILE A 1 85 ? 1.148 -4.479 -16.307 1.00 91.31 85 ILE A CA 1
ATOM 684 C C . ILE A 1 85 ? 2.648 -4.632 -16.064 1.00 91.31 85 ILE A C 1
ATOM 686 O O . ILE A 1 85 ? 3.064 -5.350 -15.161 1.00 91.31 85 ILE A O 1
ATOM 690 N N . GLU A 1 86 ? 3.484 -3.950 -16.848 1.00 93.19 86 GLU A N 1
ATOM 691 C CA . GLU A 1 86 ? 4.934 -3.939 -16.623 1.00 93.19 86 GLU A CA 1
ATOM 692 C C . GLU A 1 86 ? 5.275 -3.463 -15.206 1.00 93.19 86 GLU A C 1
ATOM 694 O O . GLU A 1 86 ? 4.792 -2.419 -14.775 1.00 93.19 86 GLU A O 1
ATOM 699 N N . PHE A 1 87 ? 6.174 -4.172 -14.522 1.00 91.38 87 PHE A N 1
ATOM 700 C CA . PHE A 1 87 ? 6.607 -3.845 -13.160 1.00 91.38 87 PHE A CA 1
ATOM 701 C C . PHE A 1 87 ? 6.980 -2.366 -12.984 1.00 91.38 87 PHE A C 1
ATOM 703 O O . PHE A 1 87 ? 6.546 -1.715 -12.037 1.00 91.38 87 PHE A O 1
ATOM 710 N N . ASN A 1 88 ? 7.715 -1.799 -13.945 1.00 90.00 88 ASN A N 1
ATOM 711 C CA . ASN A 1 88 ? 8.115 -0.395 -13.897 1.00 90.00 88 ASN A CA 1
ATOM 712 C C . ASN A 1 88 ? 6.909 0.551 -13.839 1.00 90.00 88 ASN A C 1
ATOM 714 O O . ASN A 1 88 ? 6.987 1.554 -13.149 1.00 90.00 88 ASN A O 1
ATOM 718 N N . LYS A 1 89 ? 5.791 0.220 -14.499 1.00 88.81 89 LYS A N 1
ATOM 719 C CA . LYS A 1 89 ? 4.539 0.999 -14.463 1.00 88.81 89 LYS A CA 1
ATOM 720 C C . LYS A 1 89 ? 3.793 0.880 -13.135 1.00 88.81 89 LYS A C 1
ATOM 722 O O . LYS A 1 89 ? 2.956 1.730 -12.860 1.00 88.81 89 LYS A O 1
ATOM 727 N N . VAL A 1 90 ? 4.085 -0.140 -12.330 1.00 89.88 90 VAL A N 1
ATOM 728 C CA . VAL A 1 90 ? 3.520 -0.299 -10.981 1.00 89.88 90 VAL A CA 1
ATOM 729 C C . VAL A 1 90 ? 4.246 0.591 -9.972 1.00 89.88 90 VAL A C 1
ATOM 731 O O . VAL A 1 90 ? 3.610 1.156 -9.091 1.00 89.88 90 VAL A O 1
ATOM 734 N N . VAL A 1 91 ? 5.568 0.725 -10.104 1.00 88.69 91 VAL A N 1
ATOM 735 C CA . VAL A 1 91 ? 6.416 1.483 -9.162 1.00 88.69 91 VAL A CA 1
ATOM 736 C C . VAL A 1 91 ? 6.697 2.928 -9.604 1.00 88.69 91 VAL A C 1
ATOM 738 O O . VAL A 1 91 ? 7.515 3.604 -8.979 1.00 88.69 91 VAL A O 1
ATOM 741 N N . LEU A 1 92 ? 6.062 3.369 -10.696 1.00 79.00 92 LEU A N 1
ATOM 742 C CA . LEU A 1 92 ? 6.212 4.690 -11.320 1.00 79.00 92 LEU A CA 1
ATOM 743 C C . LEU A 1 92 ? 5.491 5.811 -10.563 1.00 79.00 92 LEU A C 1
ATOM 745 O O . LEU A 1 92 ? 4.345 5.590 -10.116 1.00 79.00 92 LEU A O 1
#

Nearest PDB structures (foldseek):
  5axa-assembly1_C  TM=3.665E-01  e=6.707E-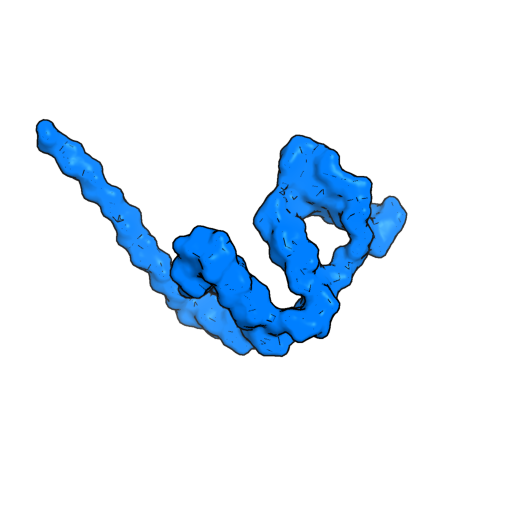01  Mus musculus
  5v96-assembly1_A  TM=3.855E-01  e=6.707E-01  Naegleria fowleri
  4pfj-assembly1_A  TM=3.622E-01  e=7.639E-01  Homo sapiens
  3nj4-assembly1_C  TM=3.669E-01  e=7.639E-01  Homo sapiens
  5m66-assembly1_B  TM=3.644E-01  e=2.309E+00  Bradyrhizobium elkanii

Foldseek 3Di:
DDDPPDPPPPPDQDPVLVVVCVVFQFFQAAAAFDFDDDDPQWTWGANDPVRIDTDHNVRVVVSVNSHSPDGNNRVLVVCCVVVVHPSSVSSD

Radius of gyration: 16.91 Å; Cα contacts (8 Å, |Δi|>4): 100; chains: 1; bounding box: 36×21×60 Å